Protein AF-A0A7Y5G363-F1 (afdb_monomer)

pLDDT: mean 93.53, std 6.56, range [58.22, 98.62]

Solvent-accessible surface area (backbone atoms only — not comparable to full-atom values): 5746 Å² total; per-residue (Å²): 138,80,86,73,63,66,42,80,74,49,50,38,68,48,90,89,64,72,92,70,62,44,83,56,56,44,34,40,31,39,77,48,51,55,30,63,68,36,41,67,76,21,55,47,55,43,65,68,64,58,87,53,92,85,46,59,67,76,41,80,49,77,55,83,35,29,36,38,39,37,62,59,48,61,53,67,80,100,60,82,72,48,77,45,76,48,89,63,44,23,26,74,88,69,62

Mean predicted aligned error: 3.44 Å

Nearest PDB structures (foldseek):
  5a42-assembly1_A  TM=6.357E-01  e=1.160E-01  Escherichia coli K-12
  8opr-assembly1_A  TM=5.218E-01  e=7.443E-02  Bacillus anthracis
  8f9p-assembly1_A  TM=5.668E-01  e=1.957E+00  Canis lupus familiaris
  6zr7-assembly1_AAA  TM=4.257E-01  e=9.010E-01  Homo sapiens
  8f9o-assembly1_A  TM=4.464E-01  e=1.568E+00  Canis lupus familiaris

Sequence (95 aa):
MDDIPPRILSTAPESNATRVSRATRLSFTFSEPLNRKSFEDAIFITPNPARSEDDAELQFKWRGKTVDVILPDSLREQRTYVVTVGTGVRDRRGV

Structure (mmCIF, N/CA/C/O backbone):
data_AF-A0A7Y5G363-F1
#
_entry.id   AF-A0A7Y5G363-F1
#
loop_
_atom_site.group_PDB
_atom_site.id
_atom_site.type_symbol
_atom_site.label_atom_id
_atom_site.label_alt_id
_atom_site.label_comp_id
_atom_site.label_asym_id
_atom_site.label_entity_id
_atom_site.label_seq_id
_atom_site.pdbx_PDB_ins_code
_atom_site.Cartn_x
_atom_site.Cartn_y
_atom_site.Cartn_z
_atom_site.occupancy
_atom_site.B_iso_or_equiv
_atom_site.auth_seq_id
_atom_site.auth_comp_id
_atom_site.auth_asym_id
_atom_site.auth_atom_id
_atom_site.pdbx_PDB_model_num
ATOM 1 N N . MET A 1 1 ? 19.727 -5.620 -20.486 1.00 58.22 1 MET A N 1
ATOM 2 C CA . MET A 1 1 ? 18.355 -5.246 -20.099 1.00 58.22 1 MET A CA 1
ATOM 3 C C . MET A 1 1 ? 18.048 -5.949 -18.800 1.00 58.22 1 MET A C 1
ATOM 5 O O . MET A 1 1 ? 18.669 -6.968 -18.526 1.00 58.22 1 MET A O 1
ATOM 9 N N . ASP A 1 2 ? 17.204 -5.344 -17.983 1.00 64.94 2 ASP A N 1
ATOM 10 C CA . ASP A 1 2 ? 16.730 -5.929 -16.737 1.00 64.94 2 ASP A CA 1
ATOM 11 C C . ASP A 1 2 ? 15.254 -6.213 -16.961 1.00 64.94 2 ASP A C 1
ATOM 13 O O . ASP A 1 2 ? 14.480 -5.274 -17.112 1.00 64.94 2 ASP A O 1
ATOM 17 N N . ASP A 1 3 ? 14.925 -7.489 -17.123 1.00 78.88 3 ASP A N 1
ATOM 18 C CA . ASP A 1 3 ? 13.586 -7.959 -17.493 1.00 78.88 3 ASP A CA 1
ATOM 19 C C . ASP A 1 3 ? 12.868 -8.580 -16.282 1.00 78.88 3 ASP A C 1
ATOM 21 O O . ASP A 1 3 ? 11.917 -9.351 -16.426 1.00 78.88 3 ASP A O 1
ATOM 25 N N . ILE A 1 4 ? 13.369 -8.314 -15.071 1.00 85.88 4 ILE A N 1
ATOM 26 C CA . ILE A 1 4 ? 12.811 -8.857 -13.838 1.00 85.88 4 ILE A CA 1
ATOM 27 C C . ILE A 1 4 ? 11.752 -7.873 -13.333 1.00 85.88 4 ILE A C 1
ATOM 29 O O . ILE A 1 4 ? 12.102 -6.760 -12.958 1.00 85.88 4 ILE A O 1
ATOM 33 N N . PRO A 1 5 ? 10.464 -8.260 -13.286 1.00 88.69 5 PRO A N 1
ATOM 34 C CA . PRO A 1 5 ? 9.438 -7.382 -12.755 1.00 88.69 5 PRO A CA 1
ATOM 35 C C . PRO A 1 5 ? 9.588 -7.234 -11.236 1.00 88.69 5 PRO A C 1
ATOM 37 O O . PRO A 1 5 ? 10.002 -8.186 -10.549 1.00 88.69 5 PRO A O 1
ATOM 40 N N . PRO A 1 6 ? 9.165 -6.087 -10.681 1.00 94.19 6 PRO A N 1
ATOM 41 C CA . PRO A 1 6 ? 9.263 -5.834 -9.259 1.00 94.19 6 PRO A CA 1
ATOM 42 C C . PRO A 1 6 ? 8.435 -6.829 -8.443 1.00 94.19 6 PRO A C 1
ATOM 44 O O . PRO A 1 6 ? 7.309 -7.190 -8.788 1.00 94.19 6 PRO A O 1
ATOM 47 N N . ARG A 1 7 ? 8.975 -7.241 -7.294 1.00 95.12 7 ARG A N 1
ATOM 48 C CA . ARG A 1 7 ? 8.304 -8.140 -6.344 1.00 95.12 7 ARG A CA 1
ATOM 49 C C . ARG A 1 7 ? 8.184 -7.491 -4.980 1.00 95.12 7 ARG A C 1
ATOM 51 O O . ARG A 1 7 ? 9.106 -6.811 -4.539 1.00 95.12 7 ARG A O 1
ATOM 58 N N . ILE A 1 8 ? 7.084 -7.755 -4.282 1.00 97.19 8 ILE A N 1
ATOM 59 C CA . ILE A 1 8 ? 6.951 -7.404 -2.865 1.00 97.19 8 ILE A CA 1
ATOM 60 C C . ILE A 1 8 ? 7.812 -8.381 -2.058 1.00 97.19 8 ILE A C 1
ATOM 62 O O . ILE A 1 8 ? 7.609 -9.591 -2.121 1.00 97.19 8 ILE A O 1
ATOM 66 N N . LEU A 1 9 ? 8.777 -7.852 -1.311 1.00 97.81 9 LEU A N 1
ATOM 67 C CA . LEU A 1 9 ? 9.633 -8.617 -0.404 1.00 97.81 9 LEU A CA 1
ATOM 68 C C . LEU A 1 9 ? 9.044 -8.698 1.005 1.00 97.81 9 LEU A C 1
ATOM 70 O O . LEU A 1 9 ? 9.195 -9.716 1.674 1.00 97.81 9 LEU A O 1
ATOM 74 N N . SER A 1 10 ? 8.397 -7.627 1.468 1.00 98.12 10 SER A N 1
ATOM 75 C CA . SER A 1 10 ? 7.742 -7.594 2.776 1.00 98.12 10 SER A CA 1
ATOM 76 C C . SER A 1 10 ? 6.632 -6.551 2.842 1.00 98.12 10 SER A C 1
ATOM 78 O O . SER A 1 10 ? 6.639 -5.560 2.102 1.00 98.12 10 SER A O 1
ATOM 80 N N . THR A 1 11 ? 5.693 -6.777 3.763 1.00 98.50 11 THR A N 1
ATOM 81 C CA . THR A 1 11 ? 4.625 -5.837 4.102 1.00 98.50 11 THR A CA 1
ATOM 82 C C . THR A 1 11 ? 4.560 -5.612 5.608 1.00 98.50 11 THR A C 1
ATOM 84 O O . THR A 1 11 ? 4.847 -6.515 6.392 1.00 98.50 11 THR A O 1
ATOM 87 N N . ALA A 1 12 ? 4.153 -4.413 6.015 1.00 97.56 12 ALA A N 1
ATOM 88 C CA . ALA A 1 12 ? 3.786 -4.108 7.392 1.00 97.56 12 ALA A CA 1
ATOM 89 C C . ALA A 1 12 ? 2.434 -3.372 7.397 1.00 97.56 12 ALA A C 1
ATOM 91 O O . ALA A 1 12 ? 2.351 -2.303 6.803 1.00 97.56 12 ALA A O 1
ATOM 92 N N . PRO A 1 13 ? 1.376 -3.883 8.046 1.00 97.81 13 PRO A N 1
ATOM 93 C CA . PRO A 1 13 ? 1.289 -5.185 8.704 1.00 97.81 13 PRO A CA 1
ATOM 94 C C . PRO A 1 13 ? 1.624 -6.359 7.772 1.00 97.81 13 PRO A C 1
ATOM 96 O O . PRO A 1 13 ? 1.521 -6.253 6.546 1.00 97.81 13 PRO A O 1
ATOM 99 N N . GLU A 1 14 ? 2.047 -7.476 8.360 1.00 97.56 14 GLU A N 1
ATOM 100 C CA . GLU A 1 14 ? 2.252 -8.714 7.607 1.00 97.56 14 GLU A CA 1
ATOM 101 C C . GLU A 1 14 ? 0.927 -9.211 7.015 1.00 97.56 14 GLU A C 1
ATOM 103 O O . GLU A 1 14 ? -0.162 -8.919 7.523 1.00 97.56 14 GLU A O 1
ATOM 108 N N . SER A 1 15 ? 1.011 -9.976 5.927 1.00 95.12 15 SER A N 1
ATOM 109 C CA . SER A 1 15 ? -0.169 -10.603 5.332 1.00 95.12 15 SER A CA 1
ATOM 110 C C . SER A 1 15 ? -0.902 -11.468 6.365 1.00 95.12 15 SER A C 1
ATOM 112 O O . SER A 1 15 ? -0.277 -12.208 7.121 1.00 95.12 15 SER A O 1
ATOM 114 N N . ASN A 1 16 ? -2.234 -11.377 6.393 1.00 95.00 16 ASN A N 1
ATOM 115 C CA .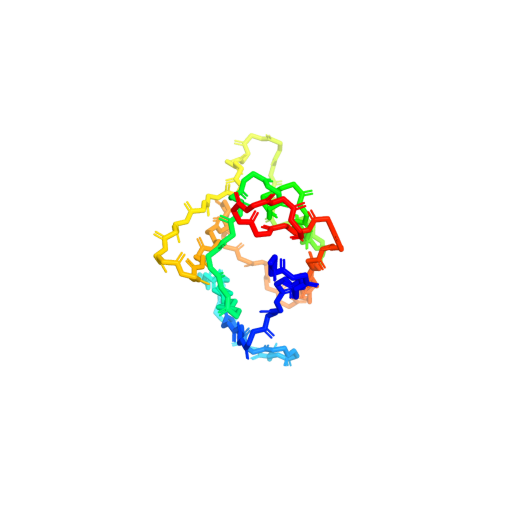 ASN A 1 16 ? -3.110 -12.028 7.380 1.00 95.00 16 ASN A CA 1
ATOM 116 C C . ASN A 1 16 ? -2.926 -11.563 8.839 1.00 95.00 16 ASN A C 1
ATOM 118 O O . ASN A 1 16 ? -3.411 -12.229 9.758 1.00 95.00 16 ASN A O 1
ATOM 122 N N . ALA A 1 17 ? -2.271 -10.421 9.084 1.00 97.44 17 ALA A N 1
ATOM 123 C CA . ALA A 1 17 ? -2.187 -9.853 10.425 1.00 97.44 17 ALA A CA 1
ATOM 124 C C . ALA A 1 17 ? -3.584 -9.593 11.017 1.00 97.44 17 ALA A C 1
ATOM 126 O O . ALA A 1 17 ? -4.475 -9.033 10.378 1.00 97.44 17 ALA A O 1
ATOM 127 N N . THR A 1 18 ? -3.754 -9.965 12.285 1.00 96.50 18 THR A N 1
ATOM 128 C CA . THR A 1 18 ? -4.966 -9.697 13.069 1.00 96.50 18 THR A CA 1
ATOM 129 C C . THR A 1 18 ? -4.662 -8.689 14.170 1.00 96.50 18 THR A C 1
ATOM 131 O O . THR A 1 18 ? -3.501 -8.467 14.512 1.00 96.50 18 THR A O 1
ATOM 134 N N . ARG A 1 19 ? -5.705 -8.072 14.745 1.00 94.94 19 ARG A N 1
ATOM 135 C CA . ARG A 1 19 ? -5.567 -7.070 15.825 1.00 94.94 19 ARG A CA 1
ATOM 136 C C . ARG A 1 19 ? -4.648 -5.898 15.441 1.00 94.94 19 ARG A C 1
ATOM 138 O O . ARG A 1 19 ? -3.908 -5.369 16.265 1.00 94.94 19 ARG A O 1
ATOM 145 N N . VAL A 1 20 ? -4.708 -5.500 14.172 1.00 96.44 20 VAL A N 1
ATOM 146 C CA . VAL A 1 20 ? -3.944 -4.379 13.620 1.00 96.44 20 VAL A CA 1
ATOM 147 C C . VAL A 1 20 ? -4.411 -3.064 14.248 1.00 96.44 20 VAL A C 1
ATOM 149 O O . VAL A 1 20 ? -5.610 -2.838 14.421 1.00 96.44 20 VAL A O 1
ATOM 152 N N . SER A 1 21 ? -3.460 -2.184 14.576 1.00 95.81 21 SER A N 1
ATOM 153 C CA . SER A 1 21 ? -3.767 -0.846 15.090 1.00 95.81 21 SER A CA 1
ATOM 154 C C . SER A 1 21 ? -4.627 -0.059 14.103 1.00 95.81 21 SER A C 1
ATOM 156 O O . SER A 1 21 ? -4.360 -0.029 12.903 1.00 95.81 21 SER A O 1
ATOM 158 N N . ARG A 1 22 ? -5.628 0.660 14.609 1.00 94.56 22 ARG A N 1
ATOM 159 C CA . ARG A 1 22 ? -6.495 1.496 13.767 1.00 94.56 22 ARG A CA 1
ATOM 160 C C . ARG A 1 22 ? -5.750 2.662 13.117 1.00 94.56 22 ARG A C 1
ATOM 162 O O . ARG A 1 22 ? -6.135 3.090 12.037 1.00 94.56 22 ARG A O 1
ATOM 169 N N . ALA A 1 23 ? -4.671 3.123 13.748 1.00 93.19 23 ALA A N 1
ATOM 170 C CA . ALA A 1 23 ? -3.778 4.160 13.236 1.00 93.19 23 ALA A CA 1
ATOM 171 C C . ALA A 1 23 ? -2.593 3.584 12.432 1.00 93.19 23 ALA A C 1
ATOM 173 O O . ALA A 1 23 ? -1.564 4.246 12.280 1.00 93.19 23 ALA A O 1
ATOM 174 N N . THR A 1 24 ? -2.689 2.328 11.977 1.00 93.75 24 THR A N 1
ATOM 175 C CA . THR A 1 24 ? -1.619 1.692 11.203 1.00 93.75 24 THR A CA 1
ATOM 176 C C . THR A 1 24 ? -1.323 2.465 9.921 1.00 93.75 24 THR A C 1
ATOM 178 O O . THR A 1 24 ? -2.192 3.092 9.317 1.00 93.75 24 THR A O 1
ATOM 181 N N . ARG A 1 25 ? -0.078 2.350 9.473 1.00 94.56 25 ARG A N 1
ATOM 182 C CA . ARG A 1 25 ? 0.329 2.662 8.103 1.00 94.56 25 ARG A CA 1
ATOM 183 C C . ARG A 1 25 ? 0.571 1.344 7.389 1.00 94.56 25 ARG A C 1
ATOM 185 O O . ARG A 1 25 ? 0.928 0.367 8.048 1.00 94.56 25 ARG A O 1
ATOM 192 N N . LEU A 1 26 ? 0.357 1.315 6.081 1.00 97.88 26 LEU A N 1
ATOM 193 C CA . LEU A 1 26 ? 0.685 0.148 5.270 1.00 97.88 26 LEU A CA 1
ATOM 194 C C . LEU A 1 26 ? 2.049 0.393 4.633 1.00 97.88 26 LEU A C 1
ATOM 196 O O . LEU A 1 26 ? 2.207 1.356 3.897 1.00 97.88 26 LEU A O 1
ATOM 200 N N . SER A 1 27 ? 3.036 -0.440 4.919 1.00 98.31 27 SER A N 1
ATOM 201 C 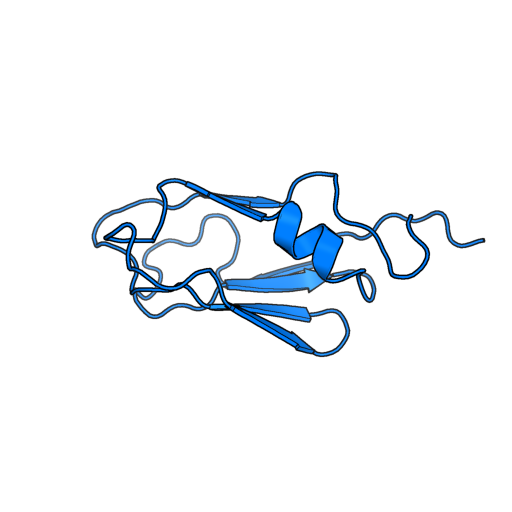CA . SER A 1 27 ? 4.372 -0.348 4.343 1.00 98.31 27 SER A CA 1
ATOM 202 C C . SER A 1 27 ? 4.606 -1.514 3.398 1.00 98.31 27 SER A C 1
ATOM 204 O O . SER A 1 27 ? 4.296 -2.655 3.740 1.00 98.31 27 SER A O 1
ATOM 206 N N . PHE A 1 28 ? 5.171 -1.234 2.228 1.00 98.62 28 PHE A N 1
ATOM 207 C CA . PHE A 1 28 ? 5.537 -2.230 1.224 1.00 98.62 28 PHE A CA 1
ATOM 208 C C . PHE A 1 28 ? 6.997 -2.036 0.846 1.00 98.62 28 PHE A C 1
ATOM 210 O O . PHE A 1 28 ? 7.388 -0.935 0.459 1.00 98.62 28 PHE A O 1
ATOM 217 N N . THR A 1 29 ? 7.800 -3.096 0.933 1.00 98.50 29 THR A N 1
ATOM 218 C CA . THR A 1 29 ? 9.188 -3.095 0.450 1.00 98.50 29 THR A CA 1
ATOM 219 C C . THR A 1 29 ? 9.301 -3.971 -0.784 1.00 98.50 29 THR A C 1
ATOM 221 O O . THR A 1 29 ? 8.925 -5.140 -0.746 1.00 98.50 29 THR A O 1
ATOM 224 N N . PHE A 1 30 ? 9.856 -3.417 -1.858 1.00 98.06 30 PHE A N 1
ATOM 225 C CA . PHE A 1 30 ? 10.004 -4.088 -3.145 1.00 98.06 30 PHE A CA 1
ATOM 226 C C . PHE A 1 30 ? 11.435 -4.583 -3.389 1.00 98.06 30 PHE A C 1
ATOM 228 O O . PHE A 1 30 ? 12.379 -4.179 -2.700 1.00 98.06 30 PHE A O 1
ATOM 235 N N . SER A 1 31 ? 11.600 -5.464 -4.381 1.00 96.88 31 SER A N 1
ATOM 236 C CA . SER A 1 31 ? 12.904 -5.927 -4.877 1.00 96.88 31 SER A CA 1
ATOM 237 C C . SER A 1 31 ? 13.773 -4.769 -5.360 1.00 96.88 31 SER A C 1
ATOM 239 O O . SER A 1 31 ? 14.985 -4.774 -5.138 1.00 96.88 31 SER A O 1
ATOM 241 N N . GLU A 1 32 ? 13.142 -3.743 -5.926 1.00 94.94 32 GLU A N 1
ATOM 242 C CA . GLU A 1 32 ? 13.792 -2.634 -6.614 1.00 94.94 32 GLU A CA 1
ATOM 243 C C . GLU A 1 32 ? 12.987 -1.324 -6.529 1.00 94.94 32 GLU A C 1
ATOM 245 O O . GL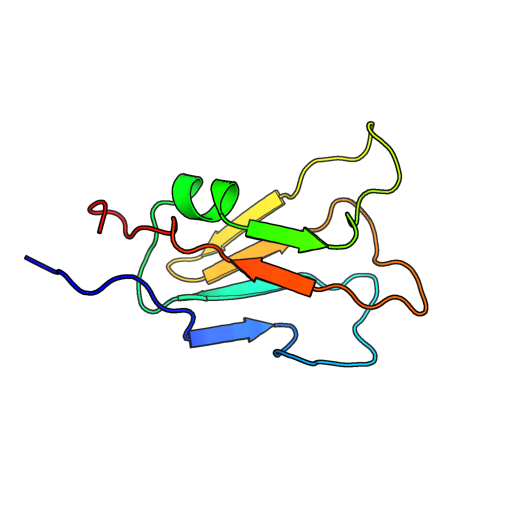U A 1 32 ? 11.826 -1.322 -6.109 1.00 94.94 32 GLU A O 1
ATOM 250 N N . PRO A 1 33 ? 13.589 -0.177 -6.895 1.00 95.50 33 PRO A N 1
ATOM 251 C CA . PRO A 1 33 ? 12.872 1.089 -6.983 1.00 95.50 33 PRO A CA 1
ATOM 252 C C . PRO A 1 33 ? 11.819 1.093 -8.101 1.00 95.50 33 PRO A C 1
ATOM 254 O O . PRO A 1 33 ? 12.127 0.826 -9.258 1.00 95.50 33 PRO A O 1
ATOM 257 N N . LEU A 1 34 ? 10.603 1.522 -7.768 1.00 96.12 34 LEU A N 1
ATOM 258 C CA . LEU A 1 34 ? 9.464 1.521 -8.689 1.00 96.12 34 LEU A CA 1
ATOM 259 C C . LEU A 1 34 ? 9.271 2.840 -9.442 1.00 96.12 34 LEU A C 1
ATOM 261 O O . LEU A 1 34 ? 9.704 3.913 -8.993 1.00 96.12 34 LEU A O 1
ATOM 265 N N . ASN A 1 35 ? 8.513 2.769 -10.537 1.00 96.19 35 ASN A N 1
ATOM 266 C CA . ASN A 1 35 ? 7.723 3.895 -11.010 1.00 96.19 35 ASN A CA 1
ATOM 267 C C . ASN A 1 35 ? 6.558 4.128 -10.033 1.00 96.19 35 ASN A C 1
ATOM 269 O O . ASN A 1 35 ? 5.655 3.303 -9.906 1.00 96.19 35 ASN A O 1
ATOM 273 N N . ARG A 1 36 ? 6.574 5.269 -9.341 1.00 96.44 36 ARG A N 1
ATOM 274 C CA . ARG A 1 36 ? 5.633 5.564 -8.247 1.00 96.44 36 ARG A CA 1
ATOM 275 C C . ARG A 1 36 ? 4.175 5.582 -8.702 1.00 96.44 36 ARG A C 1
ATOM 277 O O . ARG A 1 36 ? 3.355 4.905 -8.096 1.00 96.44 36 ARG A O 1
ATOM 284 N N . LYS A 1 37 ? 3.890 6.266 -9.816 1.00 96.19 37 LYS A N 1
ATOM 285 C CA . LYS A 1 37 ? 2.547 6.369 -10.407 1.00 96.19 37 LYS A CA 1
ATOM 286 C C . LYS A 1 37 ? 1.960 4.984 -10.690 1.00 96.19 37 LYS A C 1
ATOM 288 O O . LYS A 1 37 ? 0.805 4.739 -10.378 1.00 96.19 37 LYS A O 1
ATOM 293 N N . SER A 1 38 ? 2.777 4.061 -11.208 1.00 97.25 38 SER A N 1
ATOM 294 C CA . SER A 1 38 ? 2.327 2.693 -11.501 1.00 97.25 38 SER A CA 1
ATOM 295 C C . SER A 1 38 ? 1.879 1.918 -10.257 1.00 97.25 38 SER A C 1
ATOM 297 O O . SER A 1 38 ? 0.944 1.131 -10.338 1.00 97.25 38 SER A O 1
ATOM 299 N N . PHE A 1 39 ? 2.516 2.149 -9.103 1.00 97.88 39 PHE A N 1
ATOM 300 C CA . PHE A 1 39 ? 2.093 1.554 -7.835 1.00 97.88 39 PHE A CA 1
ATOM 301 C C . PHE A 1 39 ? 0.840 2.230 -7.283 1.00 97.88 39 PHE A C 1
ATOM 303 O O . PHE A 1 39 ? -0.078 1.542 -6.847 1.00 97.88 39 PHE A O 1
ATOM 310 N N . GLU A 1 40 ? 0.800 3.562 -7.321 1.00 96.62 40 GLU A N 1
ATOM 311 C CA . GLU A 1 40 ? -0.327 4.361 -6.830 1.00 96.62 40 GLU A CA 1
ATOM 312 C C . GLU A 1 40 ? -1.626 4.019 -7.582 1.00 96.62 40 GLU A C 1
ATOM 314 O O . GLU A 1 40 ? -2.674 3.897 -6.957 1.00 96.62 40 GLU A O 1
ATOM 319 N N . ASP A 1 41 ? -1.539 3.73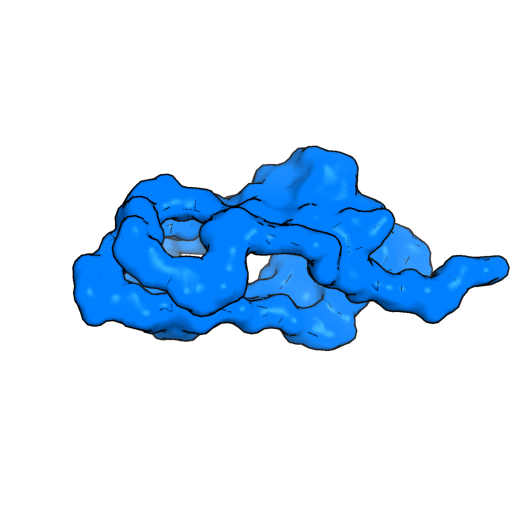8 -8.887 1.00 96.56 41 ASP A N 1
ATOM 320 C CA . ASP A 1 41 ? -2.674 3.303 -9.716 1.00 96.56 41 ASP A CA 1
ATOM 321 C C . ASP A 1 41 ? -3.040 1.816 -9.534 1.00 96.56 41 ASP A C 1
ATOM 323 O O . ASP A 1 41 ? -4.117 1.382 -9.945 1.00 96.56 41 ASP A O 1
ATOM 327 N N . ALA A 1 42 ? -2.143 1.012 -8.955 1.00 97.00 42 ALA A N 1
ATOM 328 C CA . ALA A 1 42 ? -2.298 -0.438 -8.832 1.00 97.00 42 ALA A CA 1
ATOM 329 C C . ALA A 1 42 ? -2.665 -0.904 -7.417 1.00 97.00 42 ALA A C 1
ATOM 331 O O . ALA A 1 42 ? -2.869 -2.104 -7.222 1.00 97.00 42 ALA A O 1
ATOM 332 N N . ILE A 1 43 ? -2.730 -0.014 -6.424 1.00 97.38 43 ILE A N 1
ATOM 333 C CA . ILE A 1 43 ? -3.086 -0.378 -5.051 1.00 97.38 43 ILE A CA 1
ATOM 334 C C . ILE A 1 43 ? -4.573 -0.155 -4.767 1.00 97.38 43 ILE A C 1
ATOM 336 O O . ILE A 1 43 ? -5.119 0.926 -4.961 1.00 97.38 43 ILE A O 1
ATOM 340 N N . PHE A 1 44 ? -5.217 -1.186 -4.226 1.00 96.12 44 PHE A N 1
ATOM 341 C CA . PHE A 1 44 ? -6.635 -1.184 -3.884 1.00 96.12 44 PHE A CA 1
ATOM 342 C C . PHE A 1 44 ? -6.831 -1.672 -2.452 1.00 96.12 44 PHE A C 1
ATOM 344 O O . PHE A 1 44 ? -6.208 -2.647 -2.031 1.00 96.12 44 PHE A O 1
ATOM 351 N N . ILE A 1 45 ? -7.720 -1.019 -1.702 1.00 96.50 45 ILE A N 1
ATOM 352 C CA . ILE A 1 45 ? -8.069 -1.408 -0.331 1.00 96.50 45 ILE A CA 1
ATOM 353 C C . ILE A 1 45 ? -9.575 -1.630 -0.257 1.00 96.50 45 ILE A C 1
ATOM 355 O O . ILE A 1 45 ? -10.358 -0.720 -0.522 1.00 96.50 45 ILE A O 1
ATOM 359 N N . THR A 1 46 ? -9.978 -2.843 0.118 1.00 96.00 46 THR A N 1
ATOM 360 C CA . THR A 1 46 ? -11.387 -3.235 0.231 1.00 96.00 46 THR A CA 1
ATOM 361 C C . THR A 1 46 ? -11.69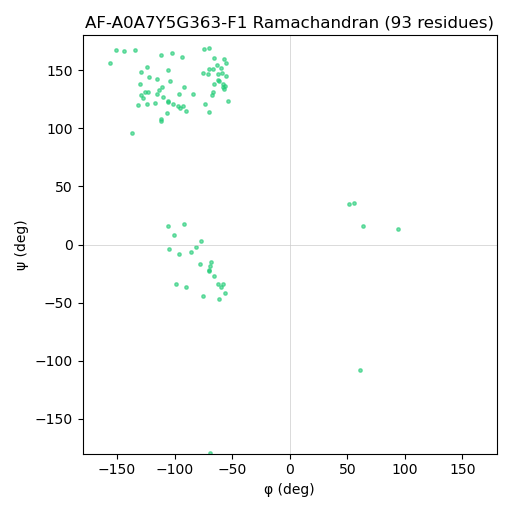5 -3.747 1.639 1.00 96.00 46 THR A C 1
ATOM 363 O O . THR A 1 46 ? -10.982 -4.619 2.128 1.00 96.00 46 THR A O 1
ATOM 366 N N . PRO A 1 47 ? -12.765 -3.274 2.299 1.00 94.50 47 PRO A N 1
ATOM 367 C CA . PRO A 1 47 ? -13.620 -2.162 1.881 1.00 94.50 47 PRO A CA 1
ATOM 368 C C . PRO A 1 47 ? -12.853 -0.831 1.887 1.00 94.50 47 PRO A C 1
ATOM 370 O O . PRO A 1 47 ? -11.830 -0.721 2.563 1.00 94.50 47 PRO A O 1
ATOM 373 N N . ASN A 1 48 ? -13.366 0.179 1.171 1.00 92.06 48 ASN A N 1
ATOM 374 C CA . ASN A 1 48 ? -12.745 1.506 1.136 1.00 92.06 48 ASN A CA 1
ATOM 375 C C . ASN A 1 48 ? -12.538 2.029 2.581 1.00 92.06 48 ASN A C 1
ATOM 377 O O . ASN A 1 48 ? -13.501 2.041 3.365 1.00 92.06 48 ASN A O 1
ATOM 381 N N . PRO A 1 49 ? -11.297 2.384 2.975 1.00 91.44 49 PRO A N 1
ATOM 382 C CA . PRO A 1 49 ? -11.006 2.902 4.307 1.00 91.44 49 PRO A CA 1
ATOM 383 C C . PRO A 1 49 ? -11.558 4.311 4.549 1.00 91.44 49 PRO A C 1
ATOM 385 O O . PRO A 1 49 ? -11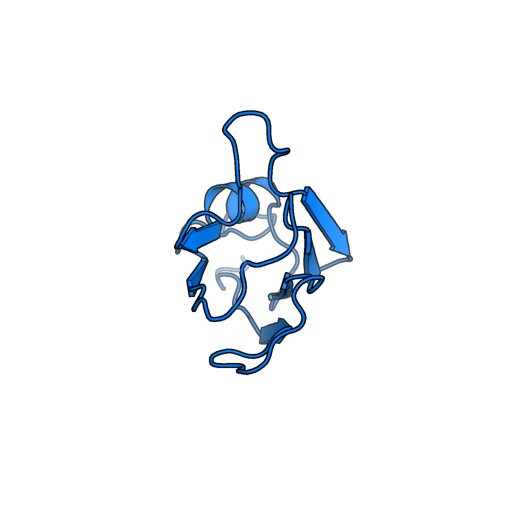.793 4.637 5.713 1.00 91.44 49 PRO A O 1
ATOM 388 N N . ALA A 1 50 ? -11.826 5.093 3.499 1.00 90.31 50 ALA A N 1
ATOM 389 C CA . ALA A 1 50 ? -12.485 6.391 3.614 1.00 90.31 50 ALA A CA 1
ATOM 390 C C . ALA A 1 50 ? -13.878 6.273 4.269 1.00 90.31 50 ALA A C 1
ATOM 392 O O . ALA A 1 50 ? -14.581 5.253 4.169 1.00 90.31 50 ALA A O 1
ATOM 393 N N . ARG A 1 51 ? -14.277 7.308 5.003 1.00 85.94 51 ARG A N 1
ATOM 394 C CA . ARG A 1 51 ? -15.577 7.453 5.665 1.00 85.94 51 ARG A CA 1
ATOM 395 C C . ARG A 1 51 ? -16.550 8.303 4.870 1.00 85.94 51 ARG A C 1
ATOM 397 O O . ARG A 1 51 ? -17.738 7.991 4.908 1.00 85.94 51 ARG A O 1
ATOM 404 N N . SER A 1 52 ? -16.058 9.307 4.159 1.00 84.56 52 SER A N 1
ATOM 405 C CA . SER A 1 52 ? -16.847 10.181 3.297 1.00 84.56 52 SER A CA 1
ATOM 406 C C . SER A 1 52 ? -16.164 10.380 1.943 1.00 84.56 52 SER A C 1
ATOM 408 O O . SER A 1 52 ? -15.003 10.011 1.776 1.00 84.56 52 SER A O 1
ATOM 410 N N . GLU A 1 53 ? -16.888 10.939 0.973 1.00 80.94 53 GLU A N 1
ATOM 411 C CA . GLU A 1 53 ? -16.299 11.365 -0.307 1.00 80.94 53 GLU A CA 1
ATOM 412 C C . GLU A 1 53 ? -15.370 12.580 -0.142 1.00 80.94 53 GLU A C 1
ATOM 414 O O . GLU A 1 53 ? -14.518 12.810 -0.994 1.00 80.94 53 GLU A O 1
ATOM 419 N N . ASP A 1 54 ? -15.497 13.308 0.973 1.00 82.44 54 ASP A N 1
ATOM 420 C CA . ASP A 1 54 ? -14.651 14.451 1.330 1.00 82.44 54 ASP A CA 1
ATOM 421 C C . ASP A 1 54 ? -13.358 14.036 2.056 1.00 82.44 54 ASP A C 1
ATOM 423 O O . ASP A 1 54 ? -12.498 14.877 2.340 1.00 82.44 54 ASP A O 1
ATOM 427 N N . ASP A 1 55 ? -13.209 12.752 2.401 1.00 82.50 55 ASP A N 1
ATOM 428 C CA . ASP A 1 55 ? -11.975 12.253 2.998 1.00 82.50 55 ASP A CA 1
ATOM 429 C C . ASP A 1 55 ? -10.812 12.425 2.014 1.00 82.50 55 ASP A C 1
ATOM 431 O O . ASP A 1 55 ? -10.959 12.294 0.799 1.00 82.50 55 ASP A O 1
ATOM 435 N N . ALA A 1 56 ? -9.620 12.674 2.557 1.00 83.62 56 ALA A N 1
ATOM 436 C CA . ALA A 1 56 ? -8.416 12.751 1.743 1.00 83.62 56 ALA A CA 1
ATOM 437 C C . ALA A 1 56 ? -8.191 11.459 0.930 1.00 83.62 56 ALA A C 1
ATOM 439 O O . ALA A 1 56 ? -8.664 10.373 1.267 1.00 83.62 56 ALA A O 1
ATOM 440 N N . GLU A 1 57 ? -7.401 11.556 -0.133 1.00 89.75 57 GLU A N 1
ATOM 441 C CA . GLU A 1 57 ? -6.906 10.372 -0.829 1.00 89.75 57 GLU A CA 1
ATOM 442 C C . GLU A 1 57 ? -5.800 9.675 -0.016 1.00 89.75 57 GLU A C 1
ATOM 444 O O . GLU A 1 57 ? -5.252 10.217 0.954 1.00 89.75 57 GLU A O 1
ATOM 449 N N . LEU A 1 58 ? -5.437 8.456 -0.428 1.00 94.81 58 LEU A N 1
ATOM 450 C CA . LEU A 1 58 ? -4.253 7.779 0.099 1.00 94.81 58 LEU A CA 1
ATOM 451 C C . LEU A 1 58 ? -3.013 8.650 -0.128 1.00 94.81 58 LEU A C 1
ATOM 453 O O . LEU A 1 58 ? -2.778 9.141 -1.230 1.00 94.81 58 LEU A O 1
ATOM 457 N N . GLN A 1 59 ? -2.180 8.799 0.902 1.00 96.12 59 GLN A N 1
ATOM 458 C CA . GLN A 1 59 ? -0.897 9.487 0.761 1.00 96.12 59 GLN A CA 1
ATOM 459 C C . GLN A 1 59 ? 0.253 8.489 0.725 1.00 96.12 59 GLN A C 1
ATOM 461 O O . GLN A 1 59 ? 0.294 7.538 1.505 1.00 96.12 59 GLN A O 1
ATOM 466 N N . PHE A 1 60 ? 1.241 8.758 -0.125 1.00 97.88 60 PHE A N 1
ATOM 467 C CA . PHE A 1 60 ? 2.372 7.865 -0.355 1.00 97.88 60 PHE A CA 1
ATOM 468 C C . PHE A 1 60 ? 3.686 8.523 0.066 1.00 97.88 60 PHE A C 1
ATOM 470 O O . PHE A 1 60 ? 4.072 9.577 -0.443 1.00 97.88 60 PHE A O 1
ATOM 477 N N . LYS A 1 61 ? 4.414 7.892 0.993 1.00 97.88 61 LYS A N 1
ATOM 478 C CA . LYS A 1 61 ? 5.759 8.319 1.404 1.00 97.88 61 LYS A CA 1
ATOM 479 C C . LYS A 1 61 ? 6.797 7.306 0.949 1.00 97.88 61 LYS A C 1
ATOM 481 O O . LYS A 1 61 ? 6.923 6.223 1.508 1.00 97.88 61 LYS A O 1
ATOM 486 N N . TRP A 1 62 ? 7.573 7.696 -0.054 1.00 97.50 62 TRP A N 1
ATOM 487 C CA . TRP A 1 62 ? 8.578 6.844 -0.682 1.00 97.50 62 TRP A CA 1
ATOM 488 C C . TRP A 1 62 ? 9.961 6.988 -0.040 1.00 97.50 62 TRP A C 1
ATOM 490 O O . TRP A 1 62 ? 10.454 8.098 0.159 1.00 97.50 62 TRP A O 1
ATOM 500 N N . ARG A 1 63 ? 10.629 5.857 0.201 1.00 96.75 63 ARG A N 1
ATOM 501 C CA . ARG A 1 63 ? 12.018 5.758 0.670 1.00 96.75 63 ARG A CA 1
ATOM 502 C C . ARG A 1 63 ? 12.739 4.652 -0.099 1.00 96.75 63 ARG A C 1
ATOM 504 O O . ARG A 1 63 ? 12.639 3.476 0.233 1.00 96.75 63 ARG A O 1
ATOM 511 N N . GLY A 1 64 ? 13.463 5.022 -1.156 1.00 95.31 64 GLY A N 1
ATOM 512 C CA . GLY A 1 64 ? 14.154 4.057 -2.016 1.00 95.31 64 GLY A CA 1
ATOM 513 C C . GLY A 1 64 ? 13.180 3.079 -2.682 1.00 95.31 64 GLY A C 1
ATOM 514 O O . GLY A 1 64 ? 12.443 3.475 -3.583 1.00 95.31 64 GLY A O 1
ATOM 515 N N . LYS A 1 65 ? 13.199 1.824 -2.223 1.00 97.06 65 LYS A N 1
ATOM 516 C CA . LYS A 1 65 ? 12.353 0.705 -2.678 1.00 97.06 65 LYS A CA 1
ATOM 517 C C . LYS A 1 65 ? 11.168 0.405 -1.747 1.00 97.06 65 LYS A C 1
ATOM 519 O O . LYS A 1 65 ? 10.500 -0.609 -1.911 1.00 97.06 65 LYS A O 1
ATOM 524 N N . THR A 1 66 ? 10.936 1.264 -0.758 1.00 98.31 66 THR A N 1
ATOM 525 C CA . THR A 1 66 ? 9.856 1.130 0.222 1.00 98.31 66 THR A CA 1
ATOM 526 C C . THR A 1 66 ? 8.866 2.282 0.081 1.00 98.31 66 THR A C 1
ATOM 528 O O . THR A 1 66 ? 9.270 3.423 -0.166 1.00 98.31 66 THR A O 1
ATOM 531 N N . VAL A 1 67 ? 7.579 1.994 0.259 1.00 98.50 67 VAL A N 1
ATOM 532 C CA . VAL A 1 67 ? 6.500 2.987 0.311 1.00 98.50 67 VAL A CA 1
ATOM 533 C C . VAL A 1 67 ? 5.651 2.776 1.552 1.00 98.50 67 VAL A C 1
ATOM 535 O O . VAL A 1 67 ? 5.181 1.669 1.802 1.00 98.50 67 VAL A O 1
ATOM 538 N N . ASP A 1 68 ? 5.444 3.855 2.304 1.00 98.38 68 ASP A N 1
ATOM 539 C CA . ASP A 1 68 ? 4.423 3.921 3.343 1.00 98.38 68 ASP A CA 1
ATOM 540 C C . ASP A 1 68 ? 3.163 4.567 2.757 1.00 98.38 68 ASP A C 1
ATOM 542 O O . ASP A 1 68 ? 3.181 5.732 2.351 1.00 98.38 68 ASP A O 1
ATOM 546 N N . VAL A 1 69 ? 2.074 3.810 2.733 1.00 98.00 69 VAL A N 1
ATOM 547 C CA . VAL A 1 69 ? 0.726 4.246 2.377 1.00 98.00 69 VAL A CA 1
ATOM 548 C C . VAL A 1 69 ? 0.007 4.661 3.654 1.00 98.00 69 VAL A C 1
ATOM 550 O O . VAL A 1 69 ? -0.161 3.880 4.599 1.00 98.00 69 VAL A O 1
ATOM 553 N N . ILE A 1 70 ? -0.389 5.924 3.692 1.00 96.19 70 ILE A N 1
ATOM 554 C CA . ILE A 1 70 ? -1.097 6.544 4.803 1.00 96.19 70 ILE A CA 1
ATOM 555 C C . ILE A 1 70 ? -2.567 6.607 4.418 1.00 96.19 70 ILE A C 1
ATOM 557 O O . ILE A 1 70 ? -2.931 7.194 3.398 1.00 96.19 70 ILE A O 1
ATOM 561 N N . LEU A 1 71 ? -3.390 5.972 5.246 1.00 95.06 71 LEU A N 1
ATOM 562 C CA . LEU A 1 71 ? -4.835 5.968 5.090 1.00 95.06 71 LEU A CA 1
ATOM 563 C C . LEU A 1 71 ? -5.399 7.351 5.434 1.00 95.06 71 LEU A C 1
ATOM 565 O O . LEU A 1 71 ? -4.862 8.008 6.331 1.00 95.06 71 LEU A O 1
ATOM 569 N N . PRO A 1 72 ? -6.482 7.778 4.771 1.00 92.44 72 PRO A N 1
ATOM 570 C CA . PRO A 1 72 ? -7.067 9.088 5.030 1.00 92.44 72 PRO A CA 1
ATOM 571 C C . PRO A 1 72 ? -7.752 9.191 6.391 1.00 92.44 72 PRO A C 1
ATOM 573 O O . PRO A 1 72 ? -7.850 10.278 6.952 1.00 92.44 72 PRO A O 1
ATOM 576 N N . ASP A 1 73 ? -8.159 8.055 6.957 1.00 92.25 73 ASP A N 1
ATOM 577 C CA . ASP A 1 73 ? -8.730 7.951 8.294 1.00 92.25 73 ASP A CA 1
ATOM 578 C C . ASP A 1 73 ? -8.280 6.634 8.954 1.00 92.25 73 ASP A C 1
ATOM 580 O O . ASP A 1 73 ? -7.759 5.712 8.318 1.00 92.25 73 ASP A O 1
ATOM 584 N N . SER A 1 74 ? -8.497 6.539 10.261 1.00 92.94 74 SER A N 1
ATOM 585 C CA . SER A 1 74 ? -8.300 5.334 11.052 1.00 92.94 74 SER A CA 1
ATOM 586 C C . SER A 1 74 ? -9.198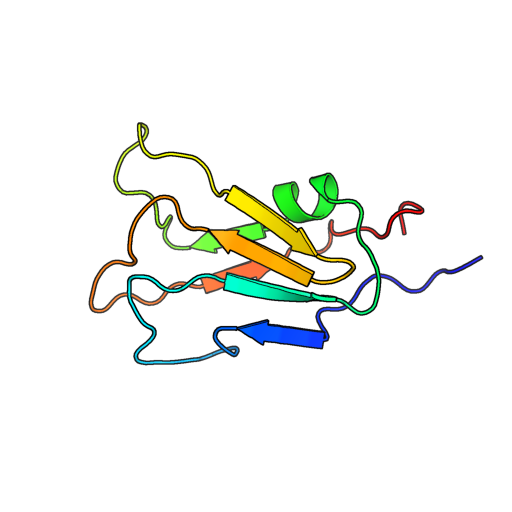 4.193 10.577 1.00 92.94 74 SER A C 1
ATOM 588 O O . SER A 1 74 ? -10.400 4.372 10.333 1.00 92.94 74 SER A O 1
ATOM 590 N N . LEU A 1 75 ? -8.646 2.978 10.579 1.00 94.50 75 LEU A N 1
ATOM 591 C CA . LEU A 1 75 ? -9.407 1.765 10.293 1.00 94.50 75 LEU A CA 1
ATOM 592 C C . LEU A 1 75 ? -10.617 1.644 11.228 1.00 94.50 75 LEU A C 1
ATOM 594 O O . LEU A 1 75 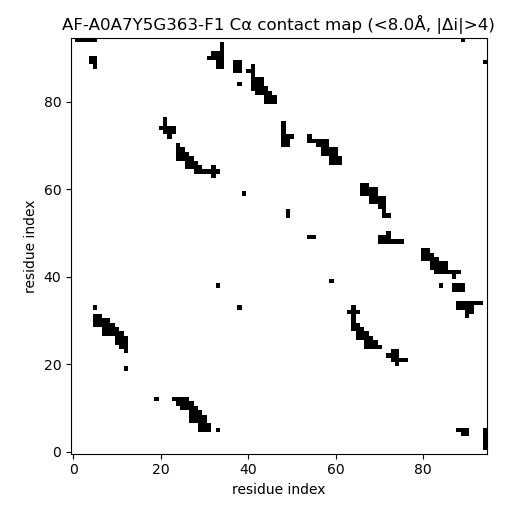? -10.587 2.031 12.406 1.00 94.50 75 LEU A O 1
ATOM 598 N N . ARG A 1 76 ? -11.704 1.097 10.685 1.00 94.31 76 ARG A N 1
ATOM 599 C CA . ARG A 1 76 ? -12.924 0.810 11.443 1.00 94.31 76 ARG A CA 1
ATOM 600 C C . ARG A 1 76 ? -12.712 -0.429 12.312 1.00 94.31 76 ARG A C 1
ATOM 602 O O . ARG A 1 76 ? -11.971 -1.339 11.945 1.00 94.31 76 ARG A O 1
ATOM 609 N N . GLU A 1 77 ? -13.361 -0.447 13.468 1.00 94.50 77 GLU A N 1
ATOM 610 C CA . GLU A 1 77 ? -13.286 -1.572 14.399 1.00 94.50 77 GLU A CA 1
ATOM 611 C C . GLU A 1 77 ? -13.937 -2.826 13.820 1.00 94.50 77 GLU A C 1
ATOM 613 O O . GLU A 1 77 ? -14.854 -2.736 13.005 1.00 94.50 77 GLU A O 1
ATOM 618 N N . GLN A 1 78 ? -13.438 -3.990 14.251 1.00 93.56 78 GLN A N 1
ATOM 619 C CA . GLN A 1 78 ? -13.990 -5.307 13.907 1.00 93.56 78 GLN A CA 1
ATOM 620 C C . GLN A 1 78 ? -14.187 -5.516 12.397 1.00 93.56 78 GLN A C 1
ATOM 622 O O . GLN A 1 78 ? -15.135 -6.167 11.958 1.00 93.56 78 GLN A O 1
ATOM 627 N N . ARG A 1 79 ? -13.284 -4.954 11.587 1.00 95.69 79 ARG A N 1
ATOM 628 C CA . ARG A 1 79 ? -13.386 -4.984 10.131 1.00 95.69 79 ARG A CA 1
ATOM 629 C C . ARG A 1 79 ? -12.122 -5.553 9.508 1.00 95.69 79 ARG A C 1
ATOM 631 O O . ARG A 1 79 ? -11.016 -5.119 9.820 1.00 95.69 79 ARG A O 1
ATOM 638 N N . THR A 1 80 ? -12.306 -6.504 8.602 1.00 96.31 80 THR A N 1
ATOM 639 C CA . THR A 1 80 ? -11.227 -7.037 7.771 1.00 96.31 80 THR A CA 1
ATOM 640 C C . THR A 1 80 ? -11.030 -6.127 6.569 1.00 96.31 80 THR A C 1
ATOM 642 O O . THR A 1 80 ? -11.992 -5.807 5.871 1.00 96.31 80 THR A O 1
ATOM 645 N N . TYR A 1 81 ? -9.782 -5.733 6.332 1.00 97.00 81 TYR A N 1
ATOM 646 C CA . TYR A 1 81 ? -9.367 -4.999 5.145 1.00 97.00 81 TYR A CA 1
ATOM 647 C C . TYR A 1 81 ? -8.445 -5.883 4.315 1.00 97.00 81 TYR A C 1
ATOM 649 O O . TYR A 1 81 ? -7.512 -6.487 4.841 1.00 97.00 81 TYR A O 1
ATOM 657 N N . VAL A 1 82 ? -8.711 -5.944 3.018 1.00 97.62 82 VAL A N 1
ATOM 658 C CA . VAL A 1 82 ? -7.885 -6.612 2.020 1.00 97.62 82 VAL A CA 1
ATOM 659 C C . VAL A 1 82 ? -7.177 -5.533 1.224 1.00 97.62 82 VAL A C 1
ATOM 661 O O . VAL A 1 82 ? -7.827 -4.652 0.659 1.00 97.62 82 VAL A O 1
ATOM 664 N N . VAL A 1 83 ? -5.850 -5.603 1.192 1.00 97.81 83 VAL A N 1
ATOM 665 C CA . VAL A 1 83 ? -5.026 -4.733 0.357 1.00 97.81 83 VAL A CA 1
ATOM 666 C C . VAL A 1 83 ? -4.508 -5.555 -0.810 1.00 97.81 83 VAL A C 1
ATOM 668 O O . VAL A 1 83 ? -3.860 -6.582 -0.614 1.00 97.81 83 VAL A O 1
ATOM 671 N N . THR A 1 84 ? -4.804 -5.107 -2.021 1.00 97.19 84 THR A N 1
ATOM 672 C CA . THR A 1 84 ? -4.384 -5.754 -3.259 1.00 97.19 84 THR A CA 1
ATOM 673 C C . THR A 1 84 ? -3.452 -4.819 -4.004 1.00 97.19 84 THR A C 1
ATOM 675 O O . THR A 1 84 ? -3.781 -3.657 -4.223 1.00 97.19 84 THR A O 1
ATOM 678 N N . VAL A 1 85 ? -2.297 -5.340 -4.408 1.00 97.25 85 VAL A N 1
ATOM 679 C CA . VAL A 1 85 ? -1.390 -4.671 -5.340 1.00 97.25 85 VAL A CA 1
ATOM 680 C C . VAL A 1 85 ? -1.513 -5.402 -6.671 1.00 97.25 85 VAL A C 1
ATOM 682 O O . VAL A 1 85 ? -1.203 -6.589 -6.762 1.00 97.25 85 VAL A O 1
ATOM 685 N N . GLY A 1 86 ? -2.050 -4.716 -7.674 1.00 95.12 86 GLY A N 1
ATOM 686 C CA . GLY A 1 86 ? -2.280 -5.253 -9.007 1.00 95.12 86 GLY A CA 1
ATOM 687 C C . GLY A 1 86 ? -0.985 -5.487 -9.784 1.00 95.12 86 GLY A C 1
ATOM 688 O O . GLY A 1 86 ? 0.089 -5.015 -9.423 1.00 95.12 86 GLY A O 1
ATOM 689 N N . THR A 1 87 ? -1.094 -6.181 -10.913 1.00 91.69 87 THR A N 1
ATOM 690 C CA . THR A 1 87 ? 0.046 -6.536 -11.776 1.00 91.69 87 THR A CA 1
ATOM 691 C C . THR A 1 87 ? 0.555 -5.378 -12.642 1.00 91.69 87 THR A C 1
ATOM 693 O O . THR A 1 87 ? 1.441 -5.577 -13.463 1.00 91.69 87 THR A O 1
ATOM 696 N N . GLY A 1 88 ? -0.016 -4.177 -12.503 1.00 92.62 88 GLY A N 1
ATOM 697 C CA . GLY A 1 88 ? 0.386 -2.98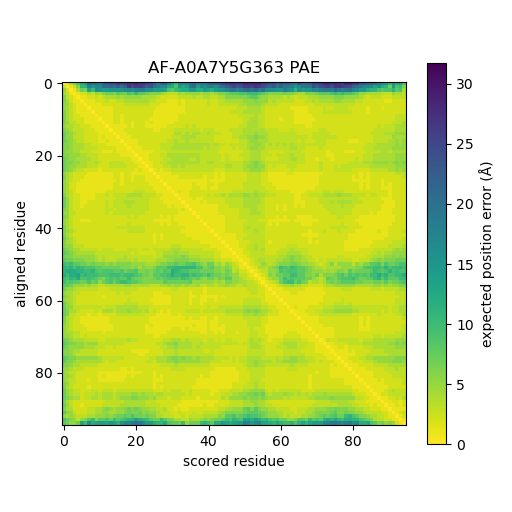0 -13.248 1.00 92.62 88 GLY A CA 1
ATOM 698 C C . GLY A 1 88 ? 1.610 -2.255 -12.680 1.00 92.62 88 GLY A C 1
ATOM 699 O O . GLY A 1 88 ? 2.032 -1.257 -13.261 1.00 92.62 88 GLY A O 1
ATOM 700 N N . VAL A 1 89 ? 2.165 -2.728 -11.558 1.00 95.81 89 VAL A N 1
ATOM 701 C CA . VAL A 1 89 ? 3.359 -2.146 -10.934 1.00 95.81 89 VAL A CA 1
ATOM 702 C C . VAL A 1 89 ? 4.572 -2.358 -11.829 1.00 95.81 89 VAL A C 1
ATOM 704 O O . VAL A 1 89 ? 4.854 -3.485 -12.222 1.00 95.81 89 VAL A O 1
ATOM 707 N N . ARG A 1 90 ? 5.302 -1.274 -12.097 1.00 94.56 90 ARG A N 1
ATOM 708 C CA . ARG A 1 90 ? 6.496 -1.269 -12.945 1.00 94.56 90 ARG A CA 1
ATOM 709 C C . ARG A 1 90 ? 7.706 -0.702 -12.222 1.00 94.56 90 ARG A C 1
ATOM 711 O O . ARG A 1 90 ? 7.581 0.165 -11.346 1.00 94.56 90 ARG A O 1
ATOM 718 N N . ASP A 1 91 ? 8.885 -1.144 -12.626 1.00 92.88 91 ASP A N 1
ATOM 719 C CA . ASP A 1 91 ? 10.147 -0.530 -12.231 1.00 92.88 91 ASP A CA 1
ATOM 720 C C . ASP A 1 91 ? 10.322 0.870 -12.870 1.00 92.88 91 ASP A C 1
ATOM 722 O O . ASP A 1 91 ? 9.466 1.388 -13.597 1.00 92.88 91 ASP A O 1
ATOM 726 N N . ARG A 1 92 ? 11.450 1.537 -12.600 1.00 89.19 92 ARG A N 1
ATOM 727 C CA . ARG A 1 92 ? 11.742 2.854 -13.203 1.00 89.19 92 ARG A CA 1
ATOM 728 C C . ARG A 1 92 ? 12.014 2.808 -14.709 1.00 89.19 92 ARG A C 1
ATOM 730 O O . ARG A 1 92 ? 12.031 3.869 -15.332 1.00 89.19 92 ARG A O 1
ATOM 737 N N . ARG A 1 93 ? 12.266 1.632 -15.276 1.00 87.94 93 ARG A N 1
ATOM 738 C CA . ARG A 1 93 ? 12.541 1.410 -16.699 1.00 87.94 93 ARG A CA 1
ATOM 739 C C . ARG A 1 93 ? 11.279 0.993 -17.463 1.00 87.94 93 ARG A C 1
ATOM 741 O O . ARG A 1 93 ? 11.299 1.013 -18.689 1.00 87.94 93 ARG A O 1
ATOM 748 N N . GLY A 1 94 ? 10.177 0.730 -16.759 1.00 82.25 94 GLY A N 1
ATOM 749 C CA . GLY A 1 94 ? 8.869 0.412 -17.322 1.00 82.25 94 GLY A CA 1
ATOM 750 C C . GLY A 1 94 ? 8.584 -1.083 -17.463 1.00 82.25 94 GLY A C 1
ATOM 751 O O . GLY A 1 94 ? 7.616 -1.416 -18.149 1.00 82.25 94 GLY A O 1
ATOM 752 N N . VAL A 1 95 ? 9.400 -1.935 -16.835 1.00 81.25 95 VAL A N 1
ATOM 753 C CA . VAL A 1 95 ? 9.253 -3.399 -16.787 1.00 81.25 95 VAL A CA 1
ATOM 754 C C . VAL A 1 95 ? 8.363 -3.810 -15.623 1.00 81.25 95 VAL A C 1
ATOM 756 O O . VAL A 1 95 ? 8.495 -3.208 -14.531 1.00 81.25 95 VAL A O 1
#

Foldseek 3Di:
DDPDFKDFPAWVVGPPDDPDWQQDWIKTAIPFAWDPVQQLVQKDKPPQQDPDPPFDDWDWDDDGRMIITGHSGGGDPPDDMDIGGHPSIGHPVRD

Radius of gyration: 13.89 Å; Cα contacts (8 Å, |Δi|>4): 158; chains: 1; bounding box: 35×26×36 Å

Secondary structure (DSSP, 8-state):
-------EEEEESPTT--S--TT--EEEEESS-B-HHHHHTTEEEES---SSTTSPPPEEEEETTEEEEEPSSPPPTT---EEEE-TT--BTT--